Protein AF-A0A7C5DAE7-F1 (afdb_monomer)

Secondary structure (DSSP, 8-state):
---------TTT----EEEEEEE-TT--EEEEEEETTT--EEEEEEESS---SS-HHHHHHHHTT-TT--HHHHHHHHHTSSTHHHHHHHHHHHHHHH----S-HHHHHHHHHT-

Organism: NCBI:txid2052148

Sequence (115 aa):
MEHIKREKCPVCGCTKLINNVLITEKGEVKVYVECSNCGSFVSRYTLKRYTSNKPYESLLNYYSKRQYDSGRVVLKNLEAFSKEIETEFKKVKETIKSREETKKIEEIIAGLEDN

Foldseek 3Di:
DDDFAQDAAPPPRHRDKDWDWDQDPQRKIKTFIADPPPRDTRDIDIDPADEDPDDLVVVCVSVVSNPDDDPVRVVVNSVVHDPVVVVVVVVSVVCNVVDHDDDDPVRVVVVVVVD

Nearest PDB structures (foldseek):
  4hr6-assembly1_B  TM=6.133E-01  e=5.409E-01  Trichosanthes anguina
  6oi4-assembly2_B  TM=5.992E-01  e=2.902E+00  Homo sapiens
  1jv2-assembly1_B  TM=4.132E-01  e=1.969E+00  Homo sapiens
  3fcs-assembly1_B  TM=3.721E-01  e=1.731E+00  Homo sapiens
  4g1e-assembly1_B  TM=3.559E-01  e=2.391E+00  Homo sapiens

Structure (mmCIF, N/CA/C/O backbone):
data_AF-A0A7C5DAE7-F1
#
_entry.id   AF-A0A7C5DAE7-F1
#
loop_
_atom_site.group_PDB
_atom_site.id
_atom_site.type_symbol
_atom_site.label_atom_id
_atom_site.label_alt_id
_atom_site.label_comp_id
_atom_site.label_asym_id
_atom_site.label_entity_id
_atom_site.label_seq_id
_atom_site.pdbx_PDB_ins_code
_atom_site.Cartn_x
_atom_site.Cartn_y
_atom_site.Cartn_z
_atom_site.occupancy
_atom_site.B_iso_or_equiv
_atom_site.auth_seq_id
_atom_site.auth_comp_id
_atom_site.auth_asym_id
_atom_site.auth_atom_id
_atom_site.pdbx_PDB_model_num
ATOM 1 N N . MET A 1 1 ? 17.407 0.128 11.088 1.00 72.19 1 MET A N 1
ATOM 2 C CA . MET A 1 1 ? 17.590 1.021 9.920 1.00 72.19 1 MET A CA 1
ATOM 3 C C . MET A 1 1 ? 16.319 0.936 9.095 1.00 72.19 1 MET A C 1
ATOM 5 O O . MET A 1 1 ? 15.820 -0.169 8.940 1.00 72.19 1 MET A O 1
ATOM 9 N N . GLU A 1 2 ? 15.755 2.053 8.643 1.00 82.06 2 GLU A N 1
ATOM 10 C CA . GLU A 1 2 ? 14.543 2.031 7.809 1.00 82.06 2 GLU A CA 1
ATOM 11 C C . GLU A 1 2 ? 14.913 1.816 6.334 1.00 82.06 2 GLU A C 1
ATOM 13 O O . GLU A 1 2 ? 15.840 2.453 5.829 1.00 82.06 2 GLU A O 1
ATOM 18 N N . HIS A 1 3 ? 14.185 0.933 5.646 1.00 86.38 3 HIS A N 1
ATOM 19 C CA . HIS A 1 3 ? 14.320 0.705 4.206 1.00 86.38 3 HIS A CA 1
ATOM 20 C C . HIS A 1 3 ? 13.164 1.392 3.477 1.00 86.38 3 HIS A C 1
ATOM 22 O O . HIS A 1 3 ? 12.011 0.987 3.613 1.00 86.38 3 HIS A O 1
ATOM 28 N N . ILE A 1 4 ? 13.467 2.435 2.700 1.00 89.81 4 ILE A N 1
ATOM 29 C CA . ILE A 1 4 ? 12.468 3.217 1.963 1.00 89.81 4 ILE A CA 1
ATOM 30 C C . ILE A 1 4 ? 12.730 3.061 0.468 1.00 89.81 4 ILE A C 1
ATOM 32 O O . ILE A 1 4 ? 13.801 3.416 -0.021 1.00 89.81 4 ILE A O 1
ATOM 36 N N . LYS A 1 5 ? 11.747 2.537 -0.272 1.00 90.00 5 LYS A N 1
ATOM 37 C CA . LYS A 1 5 ? 11.875 2.299 -1.713 1.00 90.00 5 LYS A CA 1
ATOM 38 C C . LYS A 1 5 ? 10.579 2.541 -2.472 1.00 90.00 5 LYS A C 1
ATOM 40 O O . LYS A 1 5 ? 9.492 2.517 -1.902 1.00 90.00 5 LYS A O 1
ATOM 45 N N . ARG A 1 6 ? 10.701 2.704 -3.791 1.00 91.00 6 ARG A N 1
ATOM 46 C CA . ARG A 1 6 ? 9.571 2.629 -4.723 1.00 91.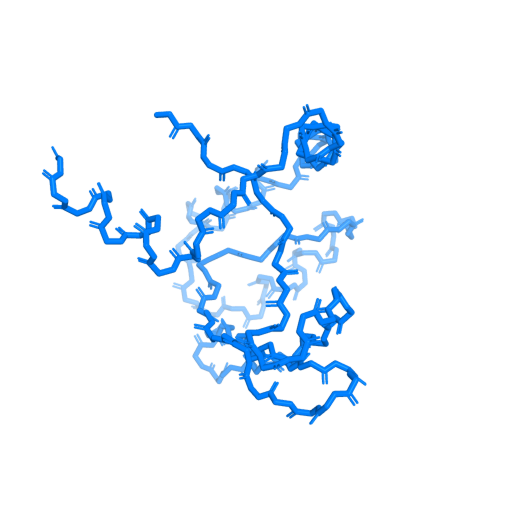00 6 ARG A CA 1
ATOM 47 C C . ARG A 1 6 ? 9.491 1.222 -5.306 1.00 91.00 6 ARG A C 1
ATOM 49 O O . ARG A 1 6 ? 10.469 0.726 -5.861 1.00 91.00 6 ARG A O 1
ATOM 56 N N . GLU A 1 7 ? 8.334 0.585 -5.179 1.00 91.06 7 GLU A N 1
ATOM 57 C CA . GLU A 1 7 ? 8.083 -0.724 -5.781 1.00 91.06 7 GLU A CA 1
ATOM 58 C C . GLU A 1 7 ? 8.033 -0.615 -7.313 1.00 91.06 7 GLU A C 1
ATOM 60 O O . GLU A 1 7 ? 7.587 0.389 -7.877 1.00 91.06 7 GLU A O 1
ATOM 65 N N . LYS A 1 8 ? 8.540 -1.648 -7.986 1.00 93.38 8 LYS A N 1
ATOM 66 C CA . LYS A 1 8 ? 8.548 -1.779 -9.445 1.00 93.38 8 LYS A CA 1
ATOM 67 C C . LYS A 1 8 ? 8.060 -3.177 -9.791 1.00 93.38 8 LYS A C 1
ATOM 69 O O . LYS A 1 8 ? 8.289 -4.114 -9.030 1.00 93.38 8 LYS A O 1
ATOM 74 N N . CYS A 1 9 ? 7.432 -3.325 -10.950 1.00 95.38 9 CYS A N 1
ATOM 75 C CA . CYS A 1 9 ? 7.076 -4.633 -11.478 1.00 95.38 9 CYS A CA 1
ATOM 76 C C . CYS A 1 9 ? 8.348 -5.490 -11.649 1.00 95.38 9 CYS A C 1
ATOM 78 O O . CYS A 1 9 ? 9.262 -5.057 -12.356 1.00 95.38 9 CYS A O 1
ATOM 80 N N . PRO A 1 10 ? 8.415 -6.702 -11.071 1.00 92.50 10 PRO A N 1
ATOM 81 C CA . PRO A 1 10 ? 9.592 -7.563 -11.178 1.00 92.50 10 PRO A CA 1
ATOM 82 C C . PRO A 1 10 ? 9.764 -8.168 -12.578 1.00 92.50 10 PRO A C 1
ATOM 84 O O . PRO A 1 10 ? 10.847 -8.640 -12.904 1.00 92.50 10 PRO A O 1
ATOM 87 N N . VAL A 1 11 ? 8.711 -8.149 -13.405 1.00 95.44 11 VAL A N 1
ATOM 88 C CA . VAL A 1 11 ? 8.715 -8.719 -14.760 1.00 95.44 11 VAL A CA 1
ATOM 89 C C . VAL A 1 11 ? 9.191 -7.704 -15.801 1.00 95.44 11 VAL A C 1
ATOM 91 O O . VAL A 1 11 ? 10.053 -8.020 -16.611 1.00 95.44 11 VAL A O 1
ATOM 94 N N . CYS A 1 12 ? 8.643 -6.483 -15.797 1.00 95.94 12 CYS A N 1
ATOM 95 C CA . CYS A 1 12 ? 8.936 -5.473 -16.827 1.00 95.94 12 CYS A CA 1
ATOM 96 C C . CYS A 1 12 ? 9.609 -4.195 -16.302 1.00 95.94 12 CYS A C 1
ATOM 98 O O . CYS A 1 12 ? 9.861 -3.275 -17.076 1.00 95.94 12 CYS A O 1
ATOM 100 N N . GLY A 1 13 ? 9.854 -4.078 -14.993 1.00 93.75 13 GLY A N 1
ATOM 101 C CA . GLY A 1 13 ? 10.485 -2.902 -14.382 1.00 93.75 13 GLY A CA 1
ATOM 102 C C . GLY A 1 13 ? 9.604 -1.648 -14.302 1.00 93.75 13 GLY A C 1
ATOM 103 O O . GLY A 1 13 ? 10.046 -0.625 -13.776 1.00 93.75 13 GLY A O 1
ATOM 104 N N . CYS A 1 14 ? 8.359 -1.697 -14.790 1.00 95.19 14 CYS A N 1
ATOM 105 C CA . CYS A 1 14 ? 7.439 -0.560 -14.753 1.00 95.19 14 CYS A CA 1
ATOM 106 C C . CYS A 1 14 ? 7.120 -0.131 -13.311 1.00 95.19 14 CYS A C 1
ATOM 108 O O . CYS A 1 14 ? 6.932 -0.962 -12.424 1.00 95.19 14 CYS A O 1
ATOM 110 N N . THR A 1 15 ? 7.009 1.178 -13.086 1.00 93.88 15 THR A N 1
ATOM 111 C CA . THR A 1 15 ? 6.695 1.777 -11.777 1.00 93.88 15 THR A CA 1
ATOM 112 C C . THR A 1 15 ? 5.209 2.067 -11.573 1.00 93.88 15 THR A C 1
ATOM 114 O O . THR A 1 15 ? 4.800 2.454 -10.481 1.00 93.88 15 THR A O 1
ATOM 117 N N . LYS A 1 16 ? 4.390 1.915 -12.619 1.00 96.44 16 LYS A N 1
ATOM 118 C CA . LYS A 1 16 ? 2.947 2.148 -12.558 1.00 96.44 16 LYS A CA 1
ATOM 119 C C . LYS A 1 16 ? 2.241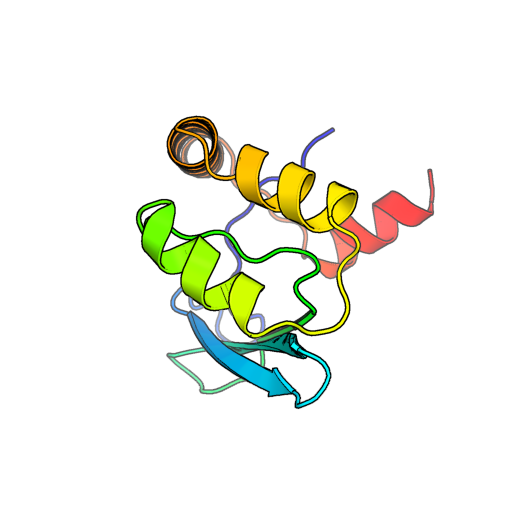 0.858 -12.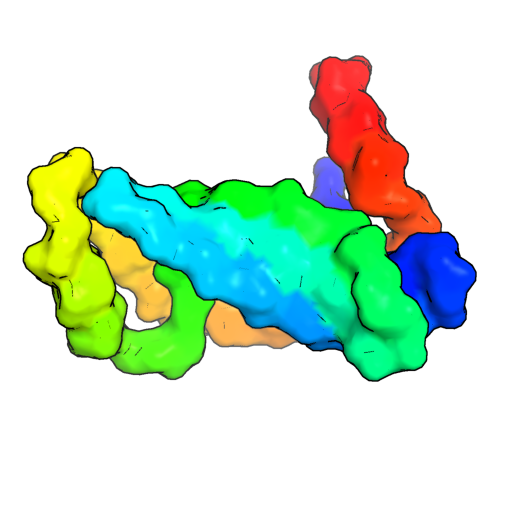144 1.00 96.44 16 LYS A C 1
ATOM 121 O O . LYS A 1 16 ? 2.165 -0.096 -12.926 1.00 96.44 16 LYS A O 1
ATOM 126 N N . LEU A 1 17 ? 1.729 0.852 -10.920 1.00 96.38 17 LEU A N 1
ATOM 127 C CA . LEU A 1 17 ? 1.062 -0.286 -10.296 1.00 96.38 17 LEU A CA 1
ATOM 128 C C . LEU A 1 17 ? -0.406 0.049 -10.003 1.00 96.38 17 LEU A C 1
ATOM 130 O O . LEU A 1 17 ? -0.741 1.203 -9.733 1.00 96.38 17 LEU A O 1
ATOM 134 N N . ILE A 1 18 ? -1.266 -0.963 -10.073 1.00 97.19 18 ILE A N 1
ATOM 135 C CA . ILE A 1 18 ? -2.697 -0.901 -9.771 1.00 97.19 18 ILE A CA 1
ATOM 136 C C . ILE A 1 18 ? -2.932 -1.708 -8.496 1.00 97.19 18 ILE A C 1
ATOM 138 O O . ILE A 1 18 ? -2.499 -2.853 -8.396 1.00 97.19 18 ILE A O 1
ATOM 142 N N . ASN A 1 19 ? -3.629 -1.118 -7.526 1.00 96.44 19 ASN A N 1
ATOM 143 C CA . ASN A 1 19 ? -3.995 -1.792 -6.284 1.00 96.44 19 ASN A CA 1
ATOM 144 C C . ASN A 1 19 ? -5.436 -2.306 -6.383 1.00 96.44 19 ASN A C 1
ATOM 146 O O . ASN A 1 19 ? -6.382 -1.529 -6.260 1.00 96.44 19 ASN A O 1
ATOM 150 N N . ASN A 1 20 ? -5.602 -3.615 -6.556 1.00 95.75 20 ASN A N 1
ATOM 151 C CA . ASN A 1 20 ? -6.897 -4.291 -6.535 1.00 95.75 20 ASN A CA 1
ATOM 152 C C . ASN A 1 20 ? -7.252 -4.667 -5.085 1.00 95.75 20 ASN A C 1
ATOM 154 O O . ASN A 1 20 ? -6.545 -5.451 -4.448 1.00 95.75 20 ASN A O 1
ATOM 158 N N . VAL A 1 21 ? -8.326 -4.092 -4.533 1.00 91.94 21 VAL A N 1
ATOM 159 C CA . VAL A 1 21 ? -8.669 -4.212 -3.103 1.00 91.94 21 VAL A CA 1
ATOM 160 C C . VAL A 1 21 ? -9.850 -5.160 -2.889 1.00 91.94 21 VAL A C 1
ATOM 162 O O . VAL A 1 21 ? -10.934 -4.938 -3.419 1.00 91.94 21 VAL A O 1
ATOM 165 N N . LEU A 1 22 ? -9.655 -6.180 -2.052 1.00 88.56 22 LEU A N 1
ATOM 166 C CA . LEU A 1 22 ? -10.684 -7.113 -1.592 1.00 88.56 22 LEU A CA 1
ATOM 167 C C . LEU A 1 22 ? -10.983 -6.870 -0.109 1.00 88.56 22 LEU A C 1
ATOM 169 O O . LEU A 1 22 ? -10.085 -6.967 0.728 1.00 88.56 22 LEU A O 1
ATOM 173 N N . ILE A 1 23 ? -12.248 -6.615 0.223 1.00 85.94 23 ILE A N 1
ATOM 174 C CA . ILE A 1 23 ? -12.731 -6.520 1.606 1.00 85.94 23 ILE A CA 1
ATOM 175 C C . ILE A 1 23 ? -13.597 -7.748 1.880 1.00 85.94 23 ILE A C 1
ATOM 177 O O . ILE A 1 23 ? -14.587 -7.975 1.193 1.00 85.94 23 ILE A O 1
ATOM 181 N N . THR A 1 24 ? -13.200 -8.558 2.857 1.00 83.94 24 THR A N 1
ATOM 182 C CA . THR A 1 24 ? -13.949 -9.764 3.243 1.00 83.94 24 THR A CA 1
ATOM 183 C C . THR A 1 24 ? -15.096 -9.429 4.197 1.00 83.94 24 THR A C 1
ATOM 185 O O . THR A 1 24 ? -15.077 -8.388 4.853 1.00 83.94 24 THR A O 1
ATOM 188 N N . GLU A 1 25 ? -16.052 -10.346 4.354 1.00 77.19 25 GLU A N 1
ATOM 189 C CA . GLU A 1 25 ? -17.150 -10.225 5.330 1.00 77.19 25 GLU A CA 1
ATOM 190 C C . GLU A 1 25 ? -16.653 -10.078 6.776 1.00 77.19 25 GLU A C 1
ATOM 192 O O . GLU A 1 25 ? -17.269 -9.397 7.589 1.00 77.19 25 GLU A O 1
ATOM 197 N N . LYS A 1 26 ? -15.482 -10.647 7.088 1.00 76.94 26 LYS A N 1
ATOM 198 C CA . LYS A 1 26 ? -14.810 -10.506 8.391 1.00 76.94 26 LYS A CA 1
ATOM 199 C C . LYS A 1 26 ? -14.110 -9.152 8.565 1.00 76.94 26 LYS A C 1
ATOM 201 O O . LYS A 1 26 ? -13.446 -8.922 9.569 1.00 76.94 26 LYS A O 1
ATOM 206 N N . GLY A 1 27 ? -14.202 -8.269 7.572 1.00 71.31 27 GLY A N 1
ATOM 207 C CA . GLY A 1 27 ? -13.574 -6.953 7.571 1.00 71.31 27 GLY A CA 1
ATOM 208 C C . GLY A 1 27 ? -12.091 -6.950 7.195 1.00 71.31 27 GLY A C 1
ATOM 209 O O . GLY A 1 27 ? -11.510 -5.866 7.128 1.00 71.31 27 GLY A O 1
ATOM 210 N N . GLU A 1 28 ? -11.460 -8.100 6.917 1.00 83.38 28 GLU A N 1
ATOM 211 C CA . GLU A 1 28 ? -10.072 -8.138 6.431 1.00 83.38 28 GLU A CA 1
ATOM 212 C C . GLU A 1 28 ? -9.959 -7.425 5.083 1.00 83.38 28 GLU A C 1
ATOM 214 O O . GLU A 1 28 ? -10.765 -7.681 4.185 1.00 83.38 28 GLU A O 1
ATOM 219 N N . VAL A 1 29 ? -8.929 -6.591 4.923 1.00 86.19 29 VAL A N 1
ATOM 220 C CA . VAL A 1 29 ? -8.629 -5.920 3.653 1.00 86.19 29 VAL A CA 1
ATOM 221 C C . VAL A 1 29 ? -7.365 -6.517 3.056 1.00 86.19 29 VAL A C 1
ATOM 223 O O . VAL A 1 29 ? -6.293 -6.450 3.657 1.00 86.19 29 VAL A O 1
ATOM 226 N N . LYS A 1 30 ? -7.493 -7.095 1.865 1.00 93.06 30 LYS A N 1
ATOM 227 C CA . LYS A 1 30 ? -6.396 -7.673 1.084 1.00 93.06 30 LYS A CA 1
ATOM 228 C C . LYS A 1 30 ? -6.173 -6.806 -0.144 1.00 93.06 30 LYS A C 1
ATOM 230 O O . LYS A 1 30 ? -7.130 -6.436 -0.817 1.00 93.06 30 LYS A O 1
ATOM 235 N N . VAL A 1 31 ? -4.920 -6.489 -0.434 1.00 95.31 31 VAL A N 1
ATOM 236 C CA . VAL A 1 31 ? -4.531 -5.715 -1.613 1.00 95.31 31 VAL A CA 1
ATOM 237 C C . VAL A 1 31 ? -3.693 -6.610 -2.510 1.00 95.31 31 VAL A C 1
ATOM 239 O O . VAL A 1 31 ? -2.707 -7.188 -2.055 1.00 95.31 31 VAL A O 1
ATOM 242 N N . TYR A 1 32 ? -4.114 -6.731 -3.764 1.00 97.56 32 TYR A N 1
ATOM 243 C CA . TYR A 1 32 ? -3.402 -7.419 -4.832 1.00 97.56 32 TYR A CA 1
ATOM 244 C C . TYR A 1 32 ? -2.839 -6.361 -5.771 1.00 97.56 32 TYR A C 1
ATOM 246 O O . TYR A 1 32 ? -3.592 -5.596 -6.373 1.00 97.56 32 TYR A O 1
ATOM 254 N N . VAL A 1 33 ? -1.518 -6.293 -5.865 1.00 97.19 33 VAL A N 1
ATOM 255 C CA . VAL A 1 33 ? -0.827 -5.313 -6.697 1.00 97.19 33 VAL A CA 1
ATOM 256 C C . VAL A 1 33 ? -0.589 -5.911 -8.076 1.00 97.19 33 VAL A C 1
ATOM 258 O O . VAL A 1 33 ? -0.025 -6.997 -8.209 1.00 97.19 33 VAL A O 1
ATOM 261 N N . GLU A 1 34 ? -1.015 -5.190 -9.102 1.00 97.69 34 GLU A N 1
ATOM 262 C CA . GLU A 1 34 ? -0.897 -5.565 -10.507 1.00 97.69 34 GLU A CA 1
ATOM 263 C C . GLU A 1 34 ? -0.057 -4.533 -11.262 1.00 97.69 34 GLU A C 1
ATOM 265 O O . GLU A 1 34 ? -0.132 -3.328 -11.012 1.00 97.69 34 GLU A O 1
ATOM 270 N N . CYS A 1 35 ? 0.759 -4.982 -12.213 1.00 97.88 35 CYS A N 1
ATOM 271 C CA . CYS A 1 35 ? 1.460 -4.067 -13.099 1.00 97.88 35 CYS A CA 1
ATOM 272 C C . CYS A 1 35 ? 0.520 -3.509 -14.174 1.00 97.88 35 CYS A C 1
ATOM 274 O O . CYS A 1 35 ? 0.046 -4.256 -15.022 1.00 97.88 35 CYS A O 1
ATOM 276 N N . SER A 1 36 ? 0.365 -2.184 -14.239 1.00 97.81 36 SER A N 1
ATOM 277 C CA . SER A 1 36 ? -0.459 -1.539 -15.280 1.00 97.81 36 SER A CA 1
ATOM 278 C C . SER A 1 36 ? 0.079 -1.686 -16.711 1.00 97.81 36 SER A C 1
ATOM 280 O O . SER A 1 36 ? -0.637 -1.387 -17.659 1.00 97.81 36 SER A O 1
ATOM 282 N N . ASN A 1 37 ? 1.344 -2.090 -16.876 1.00 97.81 37 ASN A N 1
ATOM 283 C CA . ASN A 1 37 ? 1.980 -2.216 -18.187 1.00 97.81 37 ASN A CA 1
ATOM 284 C C . ASN A 1 37 ? 1.877 -3.633 -18.765 1.00 97.81 37 ASN A C 1
ATOM 286 O O . ASN A 1 37 ? 1.559 -3.784 -19.937 1.00 97.81 37 ASN A O 1
ATOM 290 N N . CYS A 1 38 ? 2.165 -4.667 -17.969 1.00 97.75 38 CYS A N 1
ATOM 291 C CA . CYS A 1 38 ? 2.177 -6.058 -18.442 1.00 97.75 38 CYS A CA 1
ATOM 292 C C . CYS A 1 38 ? 1.120 -6.962 -17.789 1.00 97.75 38 CYS A C 1
ATOM 294 O O . CYS A 1 38 ? 1.093 -8.151 -18.088 1.00 97.75 38 CYS A O 1
ATOM 296 N N . GLY A 1 39 ? 0.293 -6.446 -16.873 1.00 97.19 39 GLY A N 1
ATOM 297 C CA . GLY A 1 39 ? -0.748 -7.215 -16.177 1.00 97.19 39 GLY A CA 1
ATOM 298 C C . GLY A 1 39 ? -0.223 -8.249 -15.175 1.00 97.19 39 GLY A C 1
ATOM 299 O O . GLY A 1 39 ? -0.995 -9.024 -14.618 1.00 97.19 39 GLY A O 1
ATOM 300 N N . SER A 1 40 ? 1.091 -8.306 -14.928 1.00 97.69 40 SER A N 1
ATOM 301 C CA . SER A 1 40 ? 1.661 -9.288 -14.002 1.00 97.69 40 SER A CA 1
ATOM 302 C C . SER A 1 40 ? 1.213 -9.021 -12.565 1.00 97.69 40 SER A C 1
ATOM 304 O O . SER A 1 40 ? 1.267 -7.874 -12.107 1.00 97.69 40 SER A O 1
ATOM 306 N N . PHE A 1 41 ? 0.918 -10.084 -11.820 1.00 97.00 41 PHE A N 1
ATOM 307 C CA . PHE A 1 41 ? 0.816 -10.033 -10.365 1.00 97.00 41 PHE A CA 1
ATOM 308 C C . PHE A 1 41 ? 2.173 -9.654 -9.749 1.00 97.00 41 PHE A C 1
ATOM 310 O O . PHE A 1 41 ? 3.190 -10.271 -10.063 1.00 97.00 41 PHE A O 1
ATOM 317 N N . VAL A 1 42 ? 2.190 -8.614 -8.912 1.00 96.00 42 VAL A N 1
ATOM 318 C CA . VAL A 1 42 ? 3.409 -8.061 -8.302 1.00 96.00 42 VAL A CA 1
ATOM 319 C C . VAL A 1 42 ? 3.544 -8.511 -6.855 1.00 96.00 42 VAL A C 1
ATOM 321 O O . VAL A 1 42 ? 4.551 -9.110 -6.495 1.00 96.00 42 VAL A O 1
ATOM 324 N N . SER A 1 43 ? 2.536 -8.246 -6.026 1.00 95.12 43 SER A N 1
ATOM 325 C CA . SER A 1 43 ? 2.574 -8.572 -4.601 1.00 95.12 43 SER A CA 1
ATOM 326 C C . SER A 1 43 ? 1.164 -8.651 -4.008 1.00 95.12 43 SER A C 1
ATOM 328 O O . SER A 1 43 ? 0.189 -8.160 -4.584 1.00 95.12 43 SER A O 1
ATOM 330 N N . ARG A 1 44 ? 1.032 -9.297 -2.841 1.00 95.31 44 ARG A N 1
ATOM 331 C CA . ARG A 1 44 ? -0.209 -9.306 -2.051 1.00 95.31 44 ARG A CA 1
ATOM 332 C C . ARG A 1 44 ? 0.089 -9.070 -0.582 1.00 95.31 44 ARG A C 1
ATOM 334 O O . ARG A 1 44 ? 0.823 -9.845 0.027 1.00 95.31 44 ARG A O 1
ATOM 341 N N . TYR A 1 45 ? -0.590 -8.097 0.013 1.00 92.38 45 TYR A N 1
ATOM 342 C CA . TYR A 1 45 ? -0.522 -7.829 1.448 1.00 92.38 45 TYR A CA 1
ATOM 343 C C . TYR A 1 45 ? -1.911 -7.705 2.081 1.00 92.38 45 TYR A C 1
ATOM 345 O O . TYR A 1 45 ? -2.889 -7.316 1.441 1.00 92.38 45 TYR A O 1
ATOM 353 N N . THR A 1 46 ? -1.993 -8.054 3.366 1.00 90.25 46 THR A N 1
ATOM 354 C CA . THR A 1 46 ? -3.188 -7.862 4.195 1.00 90.25 46 THR A CA 1
ATOM 355 C C . THR A 1 46 ? -2.987 -6.614 5.044 1.00 90.25 46 THR A C 1
ATOM 357 O O . THR A 1 46 ? -2.034 -6.537 5.821 1.00 90.25 46 THR A O 1
ATOM 360 N N . LEU A 1 47 ? -3.878 -5.631 4.917 1.00 84.81 47 LEU A N 1
ATOM 361 C CA . LEU A 1 47 ? -3.791 -4.404 5.699 1.00 84.81 47 LEU A CA 1
ATOM 362 C C . LEU A 1 47 ? -4.195 -4.676 7.148 1.00 84.81 47 LEU A C 1
ATOM 364 O O . LEU A 1 47 ? -5.340 -5.031 7.429 1.00 84.81 47 LEU A O 1
ATOM 368 N N . LYS A 1 48 ? -3.267 -4.438 8.079 1.00 76.12 48 LYS A N 1
ATOM 369 C CA . LYS A 1 48 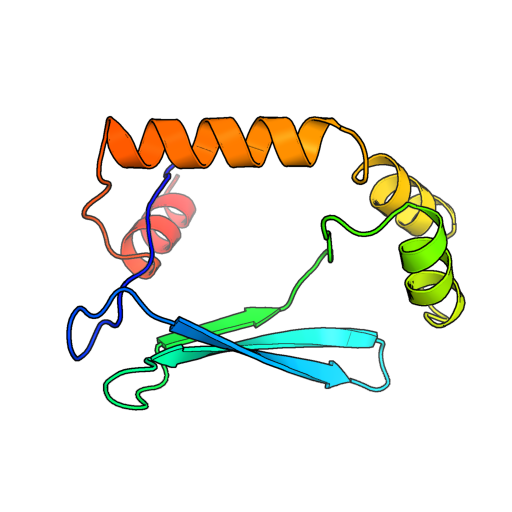? -3.585 -4.390 9.515 1.00 76.12 48 LYS A CA 1
ATOM 370 C C . LYS A 1 48 ? -4.373 -3.128 9.872 1.00 76.12 48 LYS A C 1
ATOM 372 O O . LYS A 1 48 ? -5.254 -3.169 10.725 1.00 76.12 48 LYS A O 1
ATOM 377 N N . ARG A 1 49 ? -4.053 -2.009 9.218 1.00 72.31 49 ARG A N 1
ATOM 378 C CA . ARG A 1 49 ? -4.706 -0.704 9.376 1.00 72.31 49 ARG A CA 1
ATOM 379 C C . ARG A 1 49 ? -4.859 -0.058 8.006 1.00 72.31 49 ARG A C 1
ATOM 381 O O . ARG A 1 49 ? -3.981 -0.213 7.161 1.00 72.31 49 ARG A O 1
ATOM 388 N N . TYR A 1 50 ? -5.967 0.641 7.795 1.00 74.94 50 TYR A N 1
ATOM 389 C CA . TYR A 1 50 ? -6.219 1.389 6.568 1.00 74.94 50 TYR A CA 1
ATOM 390 C C . TYR A 1 50 ? -6.258 2.878 6.888 1.00 74.94 50 TYR A C 1
ATOM 392 O O . TYR A 1 50 ? -7.125 3.299 7.654 1.00 74.94 50 TYR A O 1
ATOM 400 N N . THR A 1 51 ? -5.349 3.642 6.273 1.00 74.00 51 THR A N 1
ATOM 401 C CA . THR A 1 51 ? -5.288 5.101 6.385 1.00 74.00 51 THR A CA 1
ATOM 402 C C . THR A 1 51 ? -5.394 5.770 5.021 1.00 74.00 51 THR A C 1
ATOM 404 O O . THR A 1 51 ? -4.830 5.282 4.046 1.00 74.00 51 THR A O 1
ATOM 407 N N . SER A 1 52 ? -6.144 6.871 4.925 1.00 74.56 52 SER A N 1
ATOM 408 C CA . SER A 1 52 ? -6.298 7.641 3.682 1.00 74.56 52 SER A CA 1
ATOM 409 C C . SER A 1 52 ? -6.307 9.139 3.968 1.00 74.56 52 SER A C 1
ATOM 411 O O . SER A 1 52 ? -6.441 9.546 5.116 1.00 74.56 52 SER A O 1
ATOM 413 N N . ASN A 1 53 ? -6.232 9.963 2.923 1.00 70.50 53 ASN A N 1
ATOM 414 C CA . ASN A 1 53 ? -6.369 11.419 3.026 1.00 70.50 53 ASN A CA 1
ATOM 415 C C . ASN A 1 53 ? -7.815 11.886 3.293 1.00 70.50 53 ASN A C 1
ATOM 417 O O . ASN A 1 53 ? -8.095 13.082 3.212 1.00 70.50 53 ASN A O 1
ATOM 421 N N . LYS A 1 54 ? -8.752 10.960 3.539 1.00 67.88 54 LYS A N 1
ATOM 422 C CA . LYS A 1 54 ? -10.140 11.303 3.841 1.00 67.88 54 LYS A CA 1
ATOM 423 C C . LYS A 1 54 ? -10.267 11.863 5.261 1.00 67.88 54 LYS A C 1
ATOM 425 O O . LYS A 1 54 ? -9.544 11.420 6.153 1.00 67.88 54 LYS A O 1
ATOM 430 N N . PRO A 1 55 ? -11.213 12.793 5.484 1.00 62.44 55 PRO A N 1
ATOM 431 C CA . PRO A 1 55 ? -11.456 13.353 6.804 1.00 62.44 55 PRO A CA 1
ATOM 432 C C . PRO A 1 55 ? -11.878 12.268 7.795 1.00 62.44 55 PRO A C 1
ATOM 434 O O . PRO A 1 55 ? -12.473 11.252 7.422 1.00 62.44 55 PRO A O 1
ATOM 437 N N . TYR A 1 56 ? -11.609 12.537 9.069 1.00 62.41 56 TYR A N 1
ATOM 438 C CA . TYR A 1 56 ? -11.915 11.683 10.218 1.00 62.41 56 TYR A CA 1
ATOM 439 C C . TYR A 1 56 ? -13.331 11.068 10.183 1.00 62.41 56 TYR A C 1
ATOM 441 O O . TYR A 1 56 ? -13.522 9.889 10.469 1.00 62.41 56 TYR A O 1
ATOM 449 N N . GLU A 1 57 ? -14.329 11.822 9.725 1.00 63.91 57 GLU A N 1
ATOM 450 C CA . GLU A 1 57 ? -15.725 11.379 9.590 1.00 63.91 57 GLU A CA 1
ATOM 451 C C . GLU A 1 57 ? -15.914 10.234 8.579 1.00 63.91 57 GLU A C 1
ATOM 453 O O . GLU A 1 57 ? -16.674 9.293 8.814 1.00 63.91 57 GLU A O 1
ATOM 458 N N . SER A 1 58 ? -15.180 10.259 7.461 1.00 64.25 58 SER A N 1
ATOM 459 C CA . SER A 1 58 ? -15.217 9.178 6.463 1.00 64.25 58 SER A CA 1
ATOM 460 C C . SER A 1 58 ? -14.662 7.869 7.021 1.00 64.25 58 SER A C 1
ATOM 462 O O . SER A 1 58 ? -15.055 6.786 6.586 1.00 64.25 58 SER A O 1
ATOM 464 N N . LEU A 1 59 ? -13.750 7.972 7.984 1.00 64.25 59 LEU A N 1
ATOM 465 C CA . LEU A 1 59 ? -13.148 6.839 8.660 1.00 64.25 59 LEU A CA 1
ATOM 466 C C . LEU A 1 59 ? -14.046 6.279 9.768 1.00 64.25 59 LEU A C 1
ATOM 468 O O . LEU A 1 59 ? -14.140 5.061 9.908 1.00 64.25 59 LEU A O 1
ATOM 472 N N . LEU A 1 60 ? -14.755 7.136 10.508 1.00 65.81 60 LEU A N 1
ATOM 473 C CA . LEU A 1 60 ? -15.778 6.693 11.460 1.00 65.81 60 LEU A CA 1
ATOM 474 C C . LEU A 1 60 ? -16.845 5.836 10.771 1.00 65.81 60 LEU A C 1
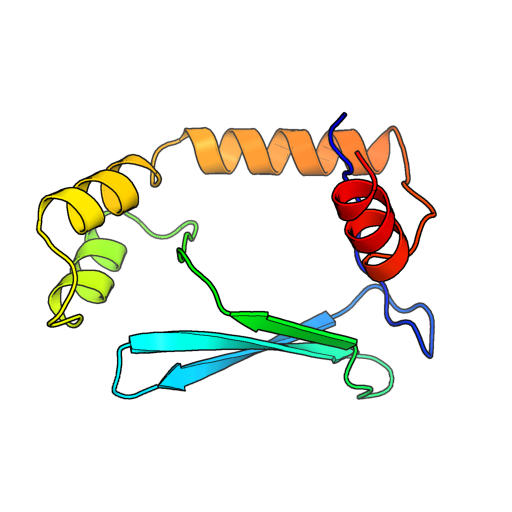ATOM 476 O O . LEU A 1 60 ? -17.221 4.800 11.304 1.00 65.81 60 LEU A O 1
ATOM 480 N N . ASN A 1 61 ? -17.255 6.200 9.553 1.00 66.62 61 ASN A N 1
ATOM 481 C CA . ASN A 1 61 ? -18.171 5.389 8.741 1.00 66.62 61 ASN A CA 1
ATOM 482 C C . ASN A 1 61 ? -17.586 4.041 8.292 1.00 66.62 61 ASN A C 1
ATOM 484 O O . ASN A 1 61 ? -18.333 3.099 8.024 1.00 66.62 61 ASN A O 1
ATOM 488 N N . TYR A 1 62 ? -16.262 3.947 8.172 1.00 67.12 62 TYR A N 1
ATOM 489 C CA . TYR A 1 62 ? -15.579 2.697 7.857 1.00 67.12 62 TYR A CA 1
ATOM 490 C C . TYR A 1 62 ? -15.512 1.776 9.086 1.00 67.12 62 TYR A C 1
ATOM 492 O O . TYR A 1 62 ? -15.816 0.589 8.979 1.00 67.12 62 TYR A O 1
ATOM 500 N N . TYR A 1 63 ? -15.180 2.319 10.263 1.00 65.62 63 TYR A N 1
ATOM 501 C CA . TYR A 1 63 ? -15.104 1.541 11.505 1.00 65.62 63 TYR A CA 1
ATOM 502 C C . TYR A 1 63 ? -16.465 1.229 12.126 1.00 65.62 63 TYR A C 1
ATOM 504 O O . TYR A 1 63 ? -16.611 0.158 12.703 1.00 65.62 63 TYR A O 1
ATOM 512 N N . SER A 1 64 ? -17.478 2.087 11.971 1.00 64.75 64 SER A N 1
ATOM 513 C CA . SER A 1 64 ? -18.832 1.828 12.490 1.00 64.75 64 SER A CA 1
ATOM 514 C C . SER A 1 64 ? -19.468 0.570 11.892 1.00 64.75 64 SER A C 1
ATOM 516 O O . SER A 1 64 ? -20.353 -0.028 12.497 1.00 64.75 64 SER A O 1
ATOM 518 N N . LYS A 1 65 ? -18.988 0.140 10.720 1.00 64.38 65 LYS A N 1
ATOM 519 C CA . LYS A 1 65 ? -19.417 -1.082 10.032 1.00 64.38 65 LYS A CA 1
ATOM 520 C C . LYS A 1 65 ? -18.584 -2.319 10.392 1.00 64.38 65 LYS A C 1
ATOM 522 O O . LYS A 1 65 ? -18.946 -3.418 9.985 1.00 64.38 65 LYS A O 1
ATOM 527 N N . ARG A 1 66 ? -17.481 -2.176 11.141 1.00 64.06 66 ARG A N 1
ATOM 528 C CA . ARG A 1 66 ? -16.667 -3.303 11.625 1.00 64.06 66 ARG A CA 1
ATOM 529 C C . ARG A 1 66 ? -17.153 -3.736 13.008 1.00 64.06 66 ARG A C 1
ATOM 531 O O . ARG A 1 66 ? -16.947 -3.038 13.991 1.00 64.06 66 ARG A O 1
ATOM 538 N N . GLN A 1 67 ? -17.758 -4.917 13.092 1.00 56.47 67 GLN A N 1
ATOM 539 C CA . GLN A 1 67 ? -18.385 -5.430 14.320 1.00 56.47 67 GLN A CA 1
ATOM 540 C C . GLN A 1 67 ? -17.418 -5.963 15.401 1.00 56.47 67 GLN A C 1
ATOM 542 O O . GLN A 1 67 ? -17.888 -6.407 16.445 1.00 56.47 67 GLN A O 1
ATOM 547 N N . TYR A 1 68 ? -16.093 -5.934 15.200 1.00 56.72 68 TYR A N 1
ATOM 548 C CA . TYR A 1 68 ? -15.179 -6.783 15.989 1.00 56.72 68 TYR A CA 1
ATOM 549 C C . TYR A 1 68 ? -13.926 -6.107 16.569 1.00 56.72 68 TYR A C 1
ATOM 551 O O . TYR A 1 68 ? -13.123 -6.784 17.211 1.00 56.72 68 TYR A O 1
ATOM 559 N N . ASP A 1 69 ? -13.751 -4.792 16.419 1.00 62.38 69 ASP A N 1
ATOM 560 C CA . ASP A 1 69 ? -12.604 -4.099 17.016 1.00 62.38 69 ASP A CA 1
ATOM 561 C C . ASP A 1 69 ? -12.972 -3.558 18.411 1.00 62.38 69 ASP A C 1
ATOM 563 O O . ASP A 1 69 ? -13.922 -2.792 18.566 1.00 62.38 69 ASP A O 1
ATOM 567 N N . SER A 1 70 ? -12.215 -3.931 19.453 1.00 71.06 70 SER A N 1
ATOM 568 C CA . SER A 1 70 ? -12.387 -3.322 20.785 1.00 71.06 70 SER A CA 1
ATOM 569 C C . SER A 1 70 ? -12.250 -1.795 20.691 1.00 71.06 70 SER A C 1
ATOM 571 O O . SER A 1 70 ? -11.412 -1.298 19.935 1.00 71.06 70 SER A O 1
ATOM 573 N N . GLY A 1 71 ? -13.004 -1.032 21.490 1.00 68.19 71 GLY A N 1
ATOM 574 C CA . GLY A 1 71 ? -12.965 0.439 21.443 1.00 68.19 71 GLY A CA 1
ATOM 575 C C . GLY A 1 71 ? -11.555 1.039 21.576 1.00 68.19 71 GLY A C 1
ATOM 576 O O . GLY A 1 71 ? -11.267 2.070 20.979 1.00 68.19 71 GLY A O 1
ATOM 577 N N . ARG A 1 72 ? -10.628 0.351 22.264 1.00 70.44 72 ARG A N 1
ATOM 578 C CA . ARG A 1 72 ? -9.206 0.741 22.336 1.00 70.44 72 ARG A CA 1
ATOM 579 C C . ARG A 1 72 ? -8.460 0.575 21.007 1.00 70.44 72 ARG A C 1
ATOM 581 O O . ARG A 1 72 ? -7.590 1.381 20.697 1.00 70.44 72 ARG A O 1
ATOM 588 N N . VAL A 1 73 ? -8.759 -0.476 20.242 1.00 70.00 73 VAL A N 1
AT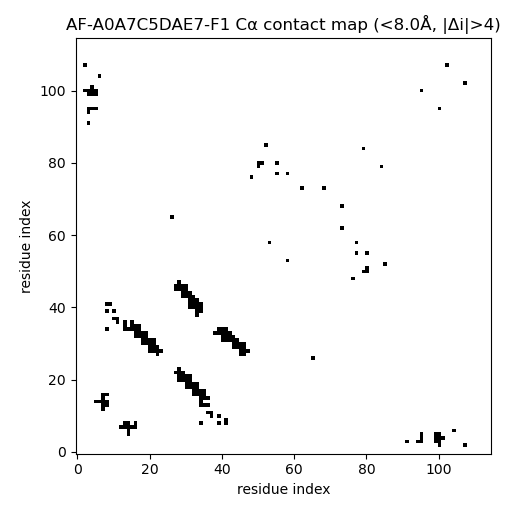OM 589 C CA . VAL A 1 73 ? -8.177 -0.712 18.908 1.00 70.00 73 VAL A CA 1
ATOM 590 C C . VAL A 1 73 ? -8.706 0.323 17.923 1.00 70.00 73 VAL A C 1
ATOM 592 O O . VAL A 1 73 ? -7.916 0.909 17.186 1.00 70.00 73 VAL A O 1
ATOM 595 N N . VAL A 1 74 ? -10.011 0.601 17.970 1.00 70.62 74 VAL A N 1
ATOM 596 C CA . VAL A 1 74 ? -10.632 1.653 17.157 1.00 70.62 74 VAL A CA 1
ATOM 597 C C . VAL A 1 74 ? -10.000 3.006 17.474 1.00 70.62 74 VAL A C 1
ATOM 599 O O . VAL A 1 74 ? -9.520 3.662 16.559 1.00 70.62 74 VAL A O 1
ATOM 602 N N . LEU A 1 75 ? -9.891 3.386 18.753 1.00 71.06 75 LEU A N 1
ATOM 603 C CA . LEU A 1 75 ? -9.285 4.658 19.154 1.00 71.06 75 LEU A CA 1
ATOM 604 C C . LEU A 1 75 ? -7.832 4.798 18.669 1.00 71.06 75 LEU A C 1
ATOM 606 O O . LEU A 1 75 ? -7.502 5.800 18.051 1.00 71.06 75 LEU A O 1
ATOM 610 N N . LYS A 1 76 ? -6.991 3.767 18.833 1.00 70.38 76 LYS A N 1
ATOM 611 C CA . LYS A 1 76 ? -5.610 3.781 18.308 1.00 70.38 76 LYS A CA 1
ATOM 612 C C . LYS A 1 76 ? -5.548 3.935 16.788 1.00 70.38 76 LYS A C 1
ATOM 614 O O . LYS A 1 76 ? -4.631 4.560 16.261 1.00 70.38 76 LYS A O 1
ATOM 619 N N . ASN A 1 77 ? -6.486 3.325 16.068 1.00 67.88 77 ASN A N 1
ATOM 620 C CA . ASN A 1 77 ? -6.558 3.456 14.617 1.00 67.88 77 ASN A CA 1
ATOM 621 C C . ASN A 1 77 ? -7.060 4.846 14.195 1.00 67.88 77 ASN A C 1
ATOM 623 O O . ASN A 1 77 ? -6.643 5.343 13.153 1.00 67.88 77 ASN A O 1
ATOM 627 N N . LEU A 1 78 ? -7.937 5.458 14.993 1.00 68.56 78 LEU A N 1
ATOM 628 C CA . LEU A 1 78 ? -8.461 6.809 14.797 1.00 68.56 78 LEU A CA 1
ATOM 629 C C . LEU A 1 78 ? -7.404 7.886 15.101 1.00 68.56 78 LEU A C 1
ATOM 631 O O . LEU A 1 78 ? -7.265 8.830 14.331 1.00 68.56 78 LEU A O 1
ATOM 635 N N . GLU A 1 79 ? -6.616 7.731 16.166 1.00 67.38 79 GLU A N 1
ATOM 636 C CA . GLU A 1 79 ? -5.501 8.632 16.512 1.00 67.38 79 GLU A CA 1
ATOM 637 C C . GLU A 1 79 ? -4.414 8.651 15.427 1.00 67.38 79 GLU A C 1
ATOM 639 O O . GLU A 1 79 ? -3.824 9.694 15.151 1.00 67.38 79 GLU A O 1
ATOM 644 N N . ALA A 1 80 ? -4.206 7.523 14.740 1.00 64.06 80 ALA A N 1
ATOM 645 C CA . ALA A 1 80 ? -3.272 7.415 13.619 1.00 64.06 80 ALA A CA 1
ATOM 646 C C . ALA A 1 80 ? -3.703 8.204 12.360 1.00 64.06 80 ALA A C 1
ATOM 648 O O . ALA A 1 80 ? -2.950 8.259 11.393 1.00 64.06 80 ALA A O 1
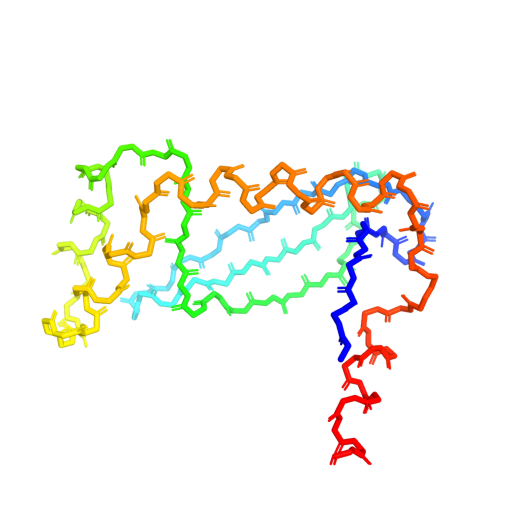ATOM 649 N N . PHE A 1 81 ? -4.895 8.812 12.341 1.00 65.00 81 PHE A N 1
ATOM 650 C CA . PHE A 1 81 ? -5.399 9.659 11.247 1.00 65.00 81 PHE A CA 1
ATOM 651 C C . PHE A 1 81 ? -5.133 11.157 11.468 1.00 65.00 81 PHE A C 1
ATOM 653 O O . PHE A 1 81 ? -5.963 12.020 11.172 1.00 65.00 81 PHE A O 1
ATOM 660 N N . SER A 1 82 ? -3.960 11.483 11.999 1.00 63.88 82 SER A N 1
ATOM 661 C CA . SER A 1 82 ? -3.532 12.857 12.251 1.00 63.88 82 SER A CA 1
ATOM 662 C C . SER A 1 82 ? -2.817 13.469 11.028 1.00 63.88 82 SER A C 1
ATOM 664 O O . SER A 1 82 ? -2.474 12.786 10.057 1.00 63.88 82 SER A O 1
ATOM 666 N N . LYS A 1 83 ? -2.522 14.779 11.086 1.00 62.69 83 LYS A N 1
ATOM 667 C CA . LYS A 1 83 ? -1.642 15.494 10.127 1.00 62.69 83 LYS A CA 1
ATOM 668 C C . LYS A 1 83 ? -0.259 14.836 9.951 1.00 62.69 83 LYS A C 1
ATOM 670 O O . LYS A 1 83 ? 0.474 15.170 9.015 1.00 62.69 83 LYS A O 1
ATOM 675 N N . GLU A 1 84 ? 0.116 13.921 10.839 1.00 72.44 84 GLU A N 1
ATOM 676 C CA . GLU A 1 84 ? 1.390 13.210 10.801 1.00 72.44 84 GLU A CA 1
ATOM 677 C C . GLU A 1 84 ? 1.510 12.327 9.559 1.00 72.44 84 GLU A C 1
ATOM 679 O O . GLU A 1 84 ? 2.589 12.286 8.980 1.00 72.44 84 GLU A O 1
ATOM 684 N N . ILE A 1 85 ? 0.416 11.743 9.057 1.00 77.75 85 ILE A N 1
ATOM 685 C CA . ILE A 1 85 ? 0.446 10.862 7.875 1.00 77.75 85 ILE A CA 1
ATOM 686 C C . ILE A 1 85 ? 0.840 11.621 6.608 1.00 77.75 85 ILE A C 1
ATOM 688 O O . ILE A 1 85 ? 1.636 11.140 5.803 1.00 77.75 85 ILE A O 1
ATOM 692 N N . GLU A 1 86 ? 0.316 12.834 6.419 1.00 79.44 86 GLU A N 1
ATOM 693 C CA . GLU A 1 86 ? 0.702 13.667 5.275 1.00 79.44 86 GLU A CA 1
ATOM 694 C C . GLU A 1 86 ? 2.178 14.081 5.374 1.00 79.44 86 GLU A C 1
ATOM 696 O O . GLU A 1 86 ? 2.896 14.139 4.372 1.00 79.44 86 GLU A O 1
ATOM 701 N N . THR A 1 87 ? 2.642 14.342 6.596 1.00 84.38 87 THR A N 1
ATOM 702 C CA . THR A 1 87 ? 4.033 14.709 6.876 1.00 84.38 87 THR A CA 1
ATOM 703 C C . THR A 1 87 ? 4.973 13.528 6.630 1.00 84.38 87 THR A C 1
ATOM 705 O O . THR A 1 87 ? 6.006 13.687 5.981 1.00 84.38 87 THR A O 1
ATOM 708 N N . GLU A 1 88 ? 4.606 12.334 7.088 1.00 86.25 88 GLU A N 1
ATOM 709 C CA . GLU A 1 88 ? 5.322 11.082 6.850 1.00 86.25 88 GLU A CA 1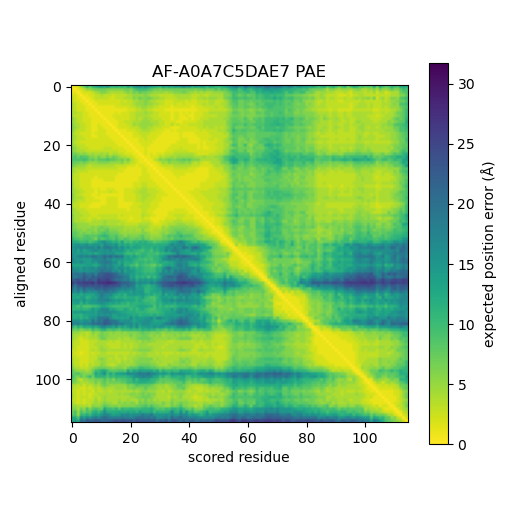
ATOM 710 C C . GLU A 1 88 ? 5.384 10.761 5.355 1.00 86.25 88 GLU A C 1
ATOM 712 O O . GLU A 1 88 ? 6.466 10.524 4.819 1.00 86.25 88 GLU A O 1
ATOM 717 N N . PHE A 1 89 ? 4.261 10.870 4.640 1.00 87.75 89 PHE A N 1
ATOM 718 C CA . PHE A 1 89 ? 4.220 10.674 3.193 1.00 87.75 89 PHE A CA 1
ATOM 719 C C . PHE A 1 89 ? 5.170 11.625 2.448 1.00 87.75 89 PHE A C 1
ATOM 721 O O . PHE A 1 89 ? 5.886 11.202 1.535 1.00 87.75 89 PHE A O 1
ATOM 728 N N . LYS A 1 90 ? 5.215 12.908 2.841 1.00 89.94 90 LYS A N 1
ATOM 729 C CA . LYS A 1 90 ? 6.155 13.889 2.271 1.00 89.94 90 LYS A CA 1
ATOM 730 C C . LYS A 1 90 ? 7.607 13.474 2.512 1.00 89.94 90 LYS A C 1
ATOM 732 O O . LYS A 1 90 ? 8.366 13.426 1.544 1.00 89.94 90 LYS A O 1
ATOM 737 N N . LYS A 1 91 ? 7.955 13.092 3.746 1.00 90.44 91 LYS A N 1
ATOM 738 C CA . LYS A 1 91 ? 9.299 12.607 4.109 1.00 90.44 91 LYS A CA 1
ATOM 739 C C . LYS A 1 91 ? 9.704 11.383 3.288 1.00 90.44 91 LYS A C 1
ATOM 741 O O . LYS A 1 91 ? 10.746 11.407 2.646 1.00 90.44 91 LYS A O 1
ATOM 746 N N . VAL A 1 92 ? 8.847 10.362 3.210 1.00 91.25 92 VAL A N 1
ATOM 747 C CA . VAL A 1 92 ? 9.083 9.152 2.399 1.00 91.25 92 VAL A CA 1
ATOM 748 C C . VAL A 1 92 ? 9.355 9.515 0.938 1.00 91.25 92 VAL A C 1
ATOM 750 O O . VAL A 1 92 ? 10.296 9.010 0.324 1.00 91.25 92 VAL A O 1
ATOM 753 N N . LYS A 1 93 ? 8.565 10.434 0.368 1.00 90.94 93 LYS A N 1
ATOM 754 C CA . LYS A 1 93 ? 8.743 10.873 -1.021 1.00 90.94 93 LYS A CA 1
ATOM 755 C C . LYS A 1 93 ? 10.071 11.604 -1.237 1.00 90.94 93 LYS A C 1
ATOM 757 O O . LYS A 1 93 ? 10.656 11.468 -2.310 1.00 90.94 93 LYS A O 1
ATOM 762 N N . GLU A 1 94 ? 10.520 12.393 -0.267 1.00 90.50 94 GLU A N 1
ATOM 763 C CA . GLU A 1 94 ? 11.817 13.076 -0.299 1.00 90.50 94 GLU A CA 1
ATOM 764 C C . GLU A 1 94 ? 12.978 12.090 -0.164 1.00 90.50 94 GLU A C 1
ATOM 766 O O . GLU A 1 94 ? 13.914 12.159 -0.959 1.00 90.50 94 GLU A O 1
ATOM 771 N N . THR A 1 95 ? 12.888 11.115 0.744 1.00 89.06 95 THR A N 1
ATOM 772 C CA . THR A 1 95 ? 13.928 10.090 0.909 1.00 89.06 95 THR A CA 1
ATOM 773 C C . THR A 1 95 ? 14.098 9.239 -0.344 1.00 89.06 95 THR A C 1
ATOM 775 O O . THR A 1 95 ? 15.222 9.009 -0.772 1.00 89.06 95 THR A O 1
ATOM 778 N N . ILE A 1 96 ? 13.002 8.845 -1.004 1.00 88.88 96 ILE A N 1
ATOM 779 C CA . ILE A 1 96 ? 13.074 8.102 -2.275 1.00 88.88 96 ILE A CA 1
ATOM 780 C C . ILE A 1 96 ? 13.802 8.910 -3.361 1.00 88.88 96 ILE A C 1
ATOM 782 O O . ILE A 1 96 ? 14.455 8.329 -4.222 1.00 88.88 96 ILE A O 1
ATOM 786 N N . LYS A 1 97 ? 13.689 10.246 -3.352 1.00 83.81 97 LYS A N 1
ATOM 787 C CA . LYS A 1 97 ? 14.411 11.101 -4.307 1.00 83.81 97 LYS A CA 1
ATOM 788 C C . LYS A 1 97 ? 15.903 11.199 -3.993 1.00 83.81 97 LYS A C 1
ATOM 790 O O . LYS A 1 97 ? 16.682 11.361 -4.925 1.00 83.81 97 LYS A O 1
ATOM 795 N N . SER A 1 98 ? 16.289 11.166 -2.717 1.00 81.75 98 SER A N 1
ATOM 796 C CA . SER A 1 98 ? 17.683 11.340 -2.291 1.00 81.75 98 SER A CA 1
ATOM 797 C C . SER A 1 98 ? 18.472 10.032 -2.225 1.00 81.75 98 SER A C 1
ATOM 799 O O . SER A 1 98 ? 19.692 10.056 -2.366 1.00 81.75 98 SER A O 1
ATOM 801 N N . ARG A 1 99 ? 17.800 8.892 -2.034 1.00 79.19 99 ARG A N 1
ATOM 802 C CA . ARG A 1 99 ? 18.413 7.564 -1.955 1.00 79.19 99 ARG A CA 1
ATOM 803 C C . ARG A 1 99 ? 17.458 6.513 -2.518 1.00 79.19 99 ARG A C 1
ATOM 805 O O . ARG A 1 99 ? 16.393 6.273 -1.956 1.00 79.19 99 ARG A O 1
ATOM 812 N N . GLU A 1 100 ? 17.853 5.858 -3.607 1.00 74.88 100 GLU A N 1
ATOM 813 C CA . GLU A 1 100 ? 17.094 4.731 -4.155 1.00 74.88 100 GLU A CA 1
ATOM 814 C C . GLU A 1 100 ? 17.615 3.418 -3.549 1.00 74.88 100 GLU A C 1
ATOM 816 O O . GLU A 1 100 ? 18.777 3.055 -3.718 1.00 74.88 100 GLU A O 1
ATOM 821 N N . GLU A 1 101 ? 16.764 2.720 -2.798 1.00 83.31 101 GLU A N 1
ATOM 822 C CA . GLU A 1 101 ? 17.033 1.369 -2.296 1.00 83.31 101 GLU A CA 1
ATOM 823 C C . GLU A 1 101 ? 16.876 0.348 -3.433 1.00 83.31 101 GLU A C 1
ATOM 825 O O . GLU A 1 101 ? 15.829 0.273 -4.088 1.00 83.31 101 GLU A O 1
ATOM 830 N N . THR A 1 102 ? 17.930 -0.433 -3.665 1.00 81.06 102 THR A N 1
ATOM 831 C CA . THR A 1 102 ? 18.054 -1.338 -4.814 1.00 81.06 102 THR A CA 1
ATOM 832 C C . THR A 1 102 ? 17.626 -2.765 -4.498 1.00 81.06 102 THR A C 1
ATOM 834 O O . THR A 1 102 ? 17.231 -3.485 -5.417 1.00 81.06 102 THR A O 1
ATOM 837 N N . LYS A 1 103 ? 17.642 -3.169 -3.220 1.00 85.12 103 LYS A N 1
ATOM 838 C CA . LYS A 1 103 ? 17.223 -4.511 -2.793 1.00 85.12 103 LYS A CA 1
ATOM 839 C C . LYS A 1 103 ? 15.759 -4.775 -3.129 1.00 85.12 103 LYS A C 1
ATOM 841 O O . LYS A 1 103 ? 14.918 -3.871 -3.062 1.00 85.12 103 LYS A O 1
ATOM 846 N N . LYS A 1 104 ? 15.420 -6.016 -3.476 1.00 85.19 104 LYS A N 1
ATOM 847 C CA . LYS A 1 104 ? 14.029 -6.475 -3.625 1.00 85.19 104 LYS A CA 1
ATOM 848 C C . LYS A 1 104 ? 13.309 -6.454 -2.273 1.00 85.19 104 LYS A C 1
ATOM 850 O O . LYS A 1 104 ? 13.946 -6.448 -1.225 1.00 85.19 104 LYS A O 1
ATOM 855 N N . ILE A 1 105 ? 11.975 -6.397 -2.289 1.00 87.50 105 ILE A N 1
ATOM 856 C CA . ILE A 1 105 ? 11.193 -6.328 -1.039 1.00 87.50 105 ILE A CA 1
ATOM 857 C C . ILE A 1 105 ? 11.405 -7.608 -0.224 1.00 87.50 105 ILE A C 1
ATOM 859 O O . ILE A 1 105 ? 11.618 -7.549 0.980 1.00 87.50 105 ILE A O 1
ATOM 863 N N . GLU A 1 106 ? 11.431 -8.748 -0.903 1.00 86.56 106 GLU A N 1
ATOM 864 C CA . GLU A 1 106 ? 11.649 -10.073 -0.334 1.00 86.56 106 GLU A CA 1
ATOM 865 C C . GLU A 1 106 ? 13.031 -10.185 0.324 1.00 86.56 106 GLU A C 1
ATOM 867 O O . GLU A 1 106 ? 13.148 -10.733 1.413 1.00 86.56 106 GLU A O 1
ATOM 872 N N . GLU A 1 107 ? 14.064 -9.601 -0.293 1.00 87.31 107 GLU A N 1
ATOM 873 C CA . GLU A 1 107 ? 15.430 -9.567 0.254 1.00 87.31 107 GLU A CA 1
ATOM 874 C C . GLU A 1 107 ? 15.520 -8.700 1.516 1.00 87.31 107 GLU A C 1
ATOM 876 O O . GLU A 1 107 ? 16.250 -9.031 2.448 1.00 87.31 107 GLU A O 1
ATOM 881 N N . ILE A 1 108 ? 14.782 -7.585 1.553 1.00 87.94 108 ILE A N 1
ATOM 882 C CA . ILE A 1 108 ? 14.709 -6.719 2.735 1.00 87.94 108 ILE A CA 1
ATOM 883 C C . ILE A 1 108 ? 14.007 -7.457 3.876 1.00 87.94 108 ILE A C 1
ATOM 885 O O . ILE A 1 108 ? 14.497 -7.423 4.998 1.00 87.94 108 ILE A O 1
ATOM 889 N N . ILE A 1 109 ? 12.883 -8.124 3.594 1.00 85.31 109 ILE A N 1
ATOM 890 C CA . ILE A 1 109 ? 12.122 -8.872 4.603 1.00 85.31 109 ILE A CA 1
ATOM 891 C C . ILE A 1 109 ? 12.960 -10.021 5.165 1.00 85.31 109 ILE A C 1
ATOM 893 O O . ILE A 1 109 ? 13.081 -10.121 6.380 1.00 85.31 109 ILE A O 1
ATOM 897 N N . ALA A 1 110 ? 13.585 -10.829 4.304 1.00 86.44 110 ALA A N 1
ATOM 898 C CA . ALA A 1 110 ? 14.411 -11.953 4.741 1.00 86.44 110 ALA A CA 1
ATOM 899 C C . ALA A 1 110 ? 15.549 -11.502 5.676 1.00 86.44 110 ALA A C 1
ATOM 901 O O . ALA A 1 110 ? 15.735 -12.072 6.742 1.00 86.44 110 ALA A O 1
ATOM 902 N N . GLY A 1 111 ? 16.244 -10.405 5.348 1.00 82.88 111 GLY A N 1
ATOM 903 C CA . GLY A 1 111 ? 17.331 -9.888 6.189 1.00 82.88 111 GLY A CA 1
ATOM 904 C C . GLY A 1 111 ? 16.899 -9.286 7.537 1.00 82.88 111 GLY A C 1
ATOM 905 O O . GLY A 1 111 ? 17.758 -9.006 8.374 1.00 82.88 111 GLY A O 1
ATOM 906 N N . LEU A 1 112 ? 15.599 -9.054 7.755 1.00 78.56 112 LEU A N 1
ATOM 907 C CA . LEU A 1 112 ? 15.058 -8.623 9.050 1.00 78.56 112 LEU A CA 1
ATOM 908 C C .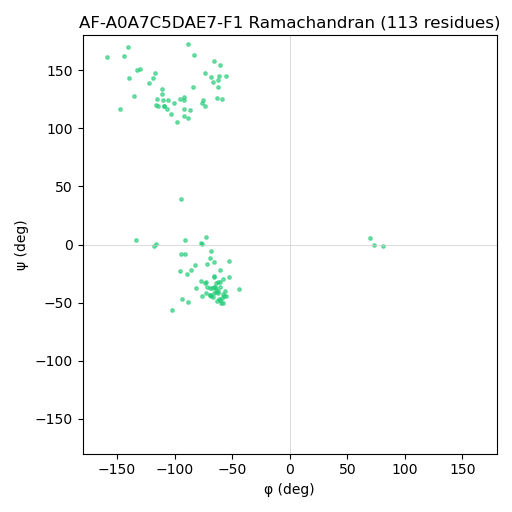 LEU A 1 112 ? 14.759 -9.800 9.984 1.00 78.56 112 LEU A C 1
ATOM 910 O O . LEU A 1 112 ? 14.675 -9.580 11.185 1.00 78.56 112 LEU A O 1
ATOM 914 N N . GLU A 1 113 ? 14.576 -11.010 9.455 1.00 69.81 113 GLU A N 1
ATOM 915 C CA . GLU A 1 113 ? 14.297 -12.210 10.256 1.00 69.81 113 GLU A CA 1
ATOM 916 C C . GLU A 1 113 ? 15.581 -12.836 10.839 1.00 69.81 113 GLU A C 1
ATOM 918 O O . GLU A 1 113 ? 15.509 -13.585 11.810 1.00 69.81 113 GLU A O 1
ATOM 923 N N . ASP A 1 114 ? 16.748 -12.475 10.292 1.00 56.91 114 ASP A N 1
ATOM 924 C CA . ASP A 1 114 ? 18.073 -12.974 10.693 1.00 56.91 114 ASP A CA 1
ATOM 925 C C . ASP A 1 114 ? 18.776 -12.130 11.789 1.00 56.91 114 ASP A C 1
ATOM 927 O O . ASP A 1 114 ? 19.929 -12.408 12.129 1.00 56.91 114 ASP A O 1
ATOM 931 N N . ASN A 1 115 ? 18.124 -11.091 12.336 1.00 48.41 115 ASN A N 1
ATOM 932 C CA . ASN A 1 115 ? 18.654 -10.205 13.394 1.00 48.41 115 ASN A CA 1
ATOM 933 C C . ASN A 1 115 ? 17.722 -10.136 14.610 1.00 48.41 115 ASN A C 1
ATOM 935 O O . ASN A 1 115 ? 18.245 -9.893 15.722 1.00 48.41 115 ASN A O 1
#

Solvent-accessible surface area (backbone atoms only — not comparable to full-atom values): 7303 Å² total; per-residue (Å²): 136,89,87,58,64,80,75,52,29,88,84,78,62,46,68,57,67,40,79,48,76,46,74,45,97,88,62,50,38,38,37,40,32,28,24,72,84,79,68,45,81,62,51,74,51,70,54,90,72,89,86,71,96,63,58,71,69,65,49,50,64,57,51,75,72,47,94,78,66,54,71,69,59,49,48,57,59,56,65,66,70,44,77,59,52,63,52,49,52,51,49,55,57,52,46,42,72,79,43,78,58,82,73,54,71,67,58,54,54,56,64,61,75,79,111

Mean predicted aligned error: 7.63 Å

pLDDT: mean 81.28, std 12.53, range [48.41, 97.88]

Radius of gyration: 16.58 Å; Cα contacts (8 Å, |Δi|>4): 113; chains: 1; bounding box: 38×28×41 Å